Protein AF-A0A200IHY1-F1 (afdb_monomer_lite)

Sequence (81 aa):
MKKVLIKLVRILSIIAIILNVIGTSALFYIAHTHNLLGFMIQTWQNNPLNFNNSDVLIINNAIIFLVIPILLLTFVKNPKK

Radius of gyration: 16.16 Å; chains: 1; bounding box: 37×24×46 Å

Secondary structure (DSSP, 8-state):
-HHHHHHHHHHHHHHHHHHHHHHHHHHHHHHHHTT-HHHHHHHHHH-TT-TTSHHHHHHHHHHHHHHHHHHHHHHS--TT-

pLDDT: mean 90.61, std 10.1, range [48.81, 97.56]

Foldseek 3Di:
DVLVVLVVLLVVLVVLQVVLVVVLVVVLVVCVVVVNNVVLVVVCVVPLPPCVDPSSVSVVCSVCSNVVSVCSNVPSDNPVD

Structure (mmCIF, N/CA/C/O backbone):
data_AF-A0A200IHY1-F1
#
_entry.id   AF-A0A200IHY1-F1
#
loop_
_atom_site.group_PDB
_atom_site.id
_atom_site.type_symbol
_atom_site.label_atom_id
_atom_site.label_alt_id
_atom_site.label_comp_id
_atom_site.label_asym_id
_atom_site.label_entity_id
_atom_site.label_seq_id
_atom_site.pdbx_PDB_ins_code
_atom_site.Cartn_x
_atom_site.Cartn_y
_atom_site.Cartn_z
_atom_site.occupancy
_atom_site.B_iso_or_equiv
_atom_site.auth_seq_id
_atom_site.auth_comp_id
_atom_site.auth_asym_id
_atom_site.auth_atom_id
_atom_site.pdbx_PDB_model_num
ATOM 1 N N . MET A 1 1 ? -11.038 -3.626 28.938 1.00 63.72 1 MET A N 1
ATOM 2 C CA . MET A 1 1 ? -10.071 -4.167 27.950 1.00 63.72 1 MET A CA 1
ATOM 3 C C . MET A 1 1 ? -10.523 -3.989 26.496 1.00 63.72 1 MET A C 1
ATOM 5 O O . MET A 1 1 ? -9.860 -3.249 25.784 1.00 63.72 1 MET A O 1
ATOM 9 N N . LYS A 1 2 ? -11.673 -4.538 26.057 1.00 76.25 2 LYS A N 1
ATOM 10 C CA . LYS A 1 2 ? -12.147 -4.437 24.649 1.00 76.25 2 LYS A CA 1
ATOM 11 C C . LYS A 1 2 ? -12.187 -3.004 24.075 1.00 76.25 2 LYS A C 1
ATOM 13 O O . LYS A 1 2 ? -11.696 -2.773 22.980 1.00 76.25 2 LYS A O 1
ATOM 18 N N . LYS A 1 3 ? -12.687 -2.016 24.833 1.00 80.69 3 LYS A N 1
ATOM 19 C CA . LYS A 1 3 ? -12.726 -0.598 24.402 1.00 80.69 3 LYS A CA 1
ATOM 20 C C . LYS A 1 3 ? -11.336 0.028 24.207 1.00 80.69 3 LYS A C 1
ATOM 22 O O . LYS A 1 3 ? -11.174 0.877 23.339 1.00 80.69 3 LYS A O 1
ATOM 27 N N . VAL A 1 4 ? -10.353 -0.371 25.017 1.00 86.06 4 VAL A N 1
ATOM 28 C CA . VAL A 1 4 ? -8.968 0.122 24.922 1.00 86.06 4 VAL A CA 1
ATOM 29 C C . VAL A 1 4 ? -8.282 -0.500 23.709 1.00 86.06 4 VAL A C 1
ATOM 31 O O . VAL A 1 4 ? -7.699 0.225 22.913 1.00 86.06 4 VAL A O 1
ATOM 34 N N . LEU A 1 5 ? -8.456 -1.810 23.508 1.00 86.25 5 LEU A N 1
ATOM 35 C CA . LEU A 1 5 ? -7.950 -2.521 22.333 1.00 86.25 5 LEU A CA 1
ATOM 36 C C . LEU A 1 5 ? -8.496 -1.924 21.026 1.00 86.25 5 LEU A C 1
ATOM 38 O O . LEU A 1 5 ? -7.729 -1.645 20.115 1.00 86.25 5 LEU A O 1
ATOM 42 N N . ILE A 1 6 ? -9.801 -1.635 20.961 1.00 86.81 6 ILE A N 1
ATOM 43 C CA . ILE A 1 6 ? -10.421 -0.984 19.794 1.00 86.81 6 ILE A CA 1
ATOM 44 C C . ILE A 1 6 ? -9.807 0.396 19.523 1.00 86.81 6 ILE A C 1
ATOM 46 O O . ILE A 1 6 ? -9.525 0.730 18.375 1.00 86.81 6 ILE A O 1
ATOM 50 N N . LYS A 1 7 ? -9.577 1.207 20.564 1.00 87.81 7 LYS A N 1
ATOM 51 C CA . LYS A 1 7 ? -8.909 2.508 20.401 1.00 87.81 7 LYS A CA 1
ATOM 52 C C . LYS A 1 7 ? -7.487 2.343 19.860 1.00 87.81 7 LYS A C 1
ATOM 54 O O . LYS A 1 7 ? -7.123 3.067 18.940 1.00 87.81 7 LYS A O 1
ATOM 59 N N . LEU A 1 8 ? -6.724 1.385 20.388 1.00 91.31 8 LEU A N 1
ATOM 60 C CA . LEU A 1 8 ? -5.361 1.099 19.933 1.00 91.31 8 LEU A CA 1
ATOM 61 C C . LEU A 1 8 ? -5.328 0.660 18.467 1.00 91.31 8 LEU A C 1
ATOM 63 O O . LEU A 1 8 ? -4.585 1.246 17.690 1.00 91.31 8 LEU A O 1
ATOM 67 N N . VAL A 1 9 ? -6.180 -0.288 18.062 1.00 91.12 9 VAL A N 1
ATOM 68 C CA . VAL A 1 9 ? -6.269 -0.751 16.663 1.00 91.12 9 VAL A CA 1
ATOM 69 C C . VAL A 1 9 ? -6.553 0.411 15.713 1.00 91.12 9 VAL A C 1
ATOM 71 O O . VAL A 1 9 ? -5.936 0.508 14.655 1.00 91.12 9 VAL A O 1
ATOM 74 N N . ARG A 1 10 ? -7.439 1.336 16.097 1.00 90.19 10 ARG A N 1
ATOM 75 C CA . ARG A 1 10 ? -7.749 2.513 15.274 1.00 90.19 10 ARG A CA 1
ATOM 76 C C . ARG A 1 10 ? -6.571 3.474 15.158 1.00 90.19 10 ARG A C 1
ATOM 78 O O . ARG A 1 10 ? -6.294 3.938 14.059 1.00 90.19 10 ARG A O 1
ATOM 85 N N . ILE A 1 11 ? -5.873 3.751 16.259 1.00 93.50 11 ILE A N 1
ATOM 86 C CA . ILE A 1 11 ? -4.672 4.600 16.244 1.00 93.50 11 ILE A CA 1
ATOM 87 C C . ILE A 1 11 ? -3.593 3.969 15.359 1.00 93.50 11 ILE A C 1
ATOM 89 O O . ILE A 1 11 ? -3.064 4.638 14.477 1.00 93.50 11 ILE A O 1
ATOM 93 N N . LEU A 1 12 ? -3.326 2.673 15.534 1.00 94.44 12 LEU A N 1
ATOM 94 C CA . LEU A 1 12 ? -2.356 1.939 14.721 1.00 94.44 12 LEU A CA 1
ATOM 95 C C . LEU A 1 12 ? -2.742 1.925 13.239 1.00 94.44 12 LEU A C 1
ATOM 97 O O . LEU A 1 12 ? -1.873 2.087 12.392 1.00 94.44 12 LEU A O 1
ATOM 101 N N . SER A 1 13 ? -4.033 1.807 12.921 1.00 95.06 13 SER A N 1
ATOM 102 C CA . SER A 1 13 ? -4.517 1.869 11.536 1.00 95.06 13 SER A CA 1
ATOM 103 C C . SER A 1 13 ? -4.261 3.242 10.909 1.00 95.06 13 SER A C 1
ATOM 105 O O . SER A 1 13 ? -3.808 3.319 9.773 1.00 95.06 13 SER A O 1
ATOM 107 N N . ILE A 1 14 ? -4.493 4.331 11.650 1.00 94.62 14 ILE A N 1
ATOM 108 C CA . ILE A 1 14 ? -4.200 5.693 11.174 1.00 94.62 14 ILE A CA 1
ATOM 109 C C . ILE A 1 14 ? -2.695 5.869 10.941 1.00 94.62 14 ILE A C 1
ATOM 111 O O . ILE A 1 14 ? -2.297 6.366 9.890 1.00 94.62 14 ILE A O 1
ATOM 115 N N . ILE A 1 15 ? -1.861 5.426 11.886 1.00 96.00 15 ILE A N 1
ATOM 116 C CA . ILE A 1 15 ? -0.399 5.483 11.750 1.00 96.00 15 ILE A CA 1
ATOM 117 C C . ILE A 1 15 ? 0.057 4.679 10.526 1.00 96.00 15 ILE A C 1
ATOM 119 O O . ILE A 1 15 ? 0.842 5.186 9.730 1.00 96.00 15 ILE A O 1
ATOM 123 N N . ALA A 1 16 ? -0.468 3.466 10.336 1.00 95.12 16 ALA A N 1
ATOM 124 C CA . ALA A 1 16 ? -0.147 2.624 9.188 1.00 95.12 16 ALA A CA 1
ATOM 125 C C . ALA A 1 16 ? -0.507 3.297 7.854 1.00 95.12 16 ALA A C 1
ATOM 127 O O . ALA A 1 16 ? 0.300 3.264 6.932 1.00 95.12 16 ALA A O 1
ATOM 128 N N . ILE A 1 17 ? -1.665 3.965 7.764 1.00 96.12 17 ILE A N 1
ATOM 129 C CA . ILE A 1 17 ? -2.064 4.722 6.565 1.00 96.12 17 ILE A CA 1
ATOM 130 C C . ILE A 1 17 ? -1.068 5.846 6.280 1.00 96.12 17 ILE A C 1
ATOM 132 O O . ILE A 1 17 ? -0.604 5.972 5.150 1.00 96.12 17 ILE A O 1
ATOM 136 N N . ILE A 1 18 ? -0.722 6.644 7.294 1.00 96.81 18 ILE A N 1
ATOM 137 C CA . ILE A 1 18 ? 0.210 7.769 7.136 1.00 96.81 18 ILE A CA 1
ATOM 138 C C . ILE A 1 18 ? 1.578 7.264 6.669 1.00 96.81 18 ILE A C 1
ATOM 140 O O . ILE A 1 18 ? 2.123 7.778 5.692 1.00 96.81 18 ILE A O 1
ATOM 144 N N . LEU A 1 19 ? 2.114 6.237 7.333 1.00 96.88 19 LEU A N 1
ATOM 145 C CA . LEU A 1 19 ? 3.401 5.645 6.970 1.00 96.88 19 LEU A CA 1
ATOM 146 C C . LEU A 1 19 ? 3.377 5.048 5.563 1.00 96.88 19 LEU A C 1
ATOM 148 O O . LEU A 1 19 ? 4.333 5.239 4.816 1.00 96.88 19 LEU A O 1
ATOM 152 N N . ASN A 1 20 ? 2.288 4.374 5.187 1.00 96.56 20 ASN A N 1
ATOM 153 C CA . ASN A 1 20 ? 2.150 3.805 3.855 1.00 96.56 20 ASN A CA 1
ATOM 154 C C . ASN A 1 20 ? 2.142 4.904 2.787 1.00 96.56 20 ASN A C 1
ATOM 156 O O . ASN A 1 20 ? 2.947 4.841 1.870 1.00 96.56 20 ASN A O 1
ATOM 160 N N . VAL A 1 21 ? 1.335 5.960 2.947 1.00 95.88 21 VAL A N 1
ATOM 161 C CA . VAL A 1 21 ? 1.285 7.081 1.989 1.00 95.88 21 VAL A CA 1
ATOM 162 C C . VAL A 1 21 ? 2.655 7.738 1.813 1.00 95.88 21 VAL A C 1
ATOM 164 O O . VAL A 1 21 ? 3.062 8.003 0.680 1.00 95.88 21 VAL A O 1
ATOM 167 N N . ILE A 1 22 ? 3.384 7.984 2.907 1.00 97.31 22 ILE A N 1
ATOM 168 C CA . ILE A 1 22 ? 4.731 8.570 2.842 1.00 97.31 22 ILE A CA 1
ATOM 169 C C . ILE A 1 22 ? 5.688 7.610 2.124 1.00 97.31 22 ILE A C 1
ATOM 171 O O . ILE A 1 22 ? 6.381 8.017 1.190 1.00 97.31 22 ILE A O 1
ATOM 175 N N . GLY A 1 23 ? 5.698 6.337 2.525 1.00 95.25 23 GLY A N 1
ATOM 176 C CA . GLY A 1 23 ? 6.587 5.320 1.967 1.00 95.25 23 GLY A CA 1
ATOM 177 C C . GLY A 1 23 ? 6.348 5.079 0.478 1.00 95.25 23 GLY A C 1
ATOM 178 O O . GLY A 1 23 ? 7.295 5.087 -0.305 1.00 95.25 23 GLY A O 1
ATOM 179 N N . THR A 1 24 ? 5.090 4.938 0.058 1.00 95.19 24 THR A N 1
ATOM 180 C CA . THR A 1 24 ? 4.731 4.726 -1.350 1.00 95.19 24 THR A CA 1
ATOM 181 C C . THR A 1 24 ? 5.027 5.953 -2.195 1.00 95.19 24 THR A C 1
ATOM 183 O O . THR A 1 24 ? 5.539 5.810 -3.300 1.00 95.19 24 THR A O 1
ATOM 186 N N . SER A 1 25 ? 4.766 7.158 -1.675 1.00 94.69 25 SER A N 1
ATOM 187 C CA . SER A 1 25 ? 5.092 8.398 -2.390 1.00 94.69 25 SER A CA 1
ATOM 188 C C . SER A 1 25 ? 6.599 8.534 -2.598 1.00 94.69 25 SER A C 1
ATOM 190 O O . SER A 1 25 ? 7.029 8.855 -3.702 1.00 94.69 25 SER A O 1
ATOM 192 N N . ALA A 1 26 ? 7.410 8.232 -1.579 1.00 95.81 26 ALA A N 1
ATOM 193 C CA . ALA A 1 26 ? 8.866 8.251 -1.698 1.00 95.81 26 ALA A CA 1
ATOM 194 C C . ALA A 1 26 ? 9.376 7.200 -2.698 1.00 95.81 26 ALA A C 1
ATOM 196 O O . ALA A 1 26 ? 10.183 7.524 -3.568 1.00 95.81 26 ALA A O 1
ATOM 197 N N . LEU A 1 27 ? 8.872 5.963 -2.624 1.00 93.94 27 LEU A N 1
ATOM 198 C CA . LEU A 1 27 ? 9.238 4.895 -3.559 1.00 93.94 27 LEU A CA 1
ATOM 199 C C . LEU A 1 27 ? 8.872 5.247 -5.003 1.00 93.94 27 LEU A C 1
ATOM 201 O O . LEU A 1 27 ? 9.691 5.077 -5.902 1.00 93.94 27 LEU A O 1
ATOM 205 N N . PHE A 1 28 ? 7.666 5.768 -5.233 1.00 94.00 28 PHE A N 1
ATOM 206 C CA . PHE A 1 28 ? 7.218 6.141 -6.575 1.00 94.00 28 PHE A CA 1
ATOM 207 C C . PHE A 1 28 ? 7.940 7.376 -7.097 1.00 94.00 28 PHE A C 1
ATOM 209 O O . PHE A 1 28 ? 8.220 7.444 -8.291 1.00 94.00 28 PHE A O 1
ATOM 216 N N . TYR A 1 29 ? 8.303 8.314 -6.222 1.00 95.44 29 TYR A N 1
ATOM 217 C CA . TYR A 1 29 ? 9.160 9.434 -6.589 1.00 95.44 29 TYR A CA 1
ATOM 218 C C . TYR A 1 29 ? 10.543 8.950 -7.041 1.00 95.44 29 TYR A C 1
ATOM 220 O O . TYR A 1 29 ? 10.990 9.322 -8.122 1.00 95.44 29 TYR A O 1
ATOM 228 N N . ILE A 1 30 ? 11.185 8.051 -6.287 1.00 94.31 30 ILE A N 1
ATOM 229 C CA . ILE A 1 30 ? 12.475 7.459 -6.677 1.00 94.31 30 ILE A CA 1
ATOM 230 C C . ILE A 1 30 ? 12.341 6.706 -8.009 1.00 94.31 30 ILE A C 1
ATOM 232 O O . ILE A 1 30 ? 13.108 6.949 -8.944 1.00 94.31 30 ILE A O 1
ATOM 236 N N . ALA A 1 31 ? 11.323 5.853 -8.148 1.00 93.25 31 ALA A N 1
ATOM 237 C CA . ALA A 1 31 ? 11.054 5.137 -9.394 1.00 93.25 31 ALA A CA 1
ATOM 238 C C . ALA A 1 31 ? 10.810 6.093 -10.574 1.00 93.25 31 ALA A C 1
ATOM 240 O O . ALA A 1 31 ? 11.239 5.815 -11.694 1.00 93.25 31 ALA A O 1
ATOM 241 N N . HIS A 1 32 ? 10.154 7.231 -10.336 1.00 94.06 32 HIS A N 1
ATOM 242 C CA . HIS A 1 32 ? 9.951 8.264 -11.345 1.00 94.06 32 HIS A CA 1
ATOM 243 C C . HIS A 1 32 ? 11.274 8.915 -11.752 1.00 94.06 32 HIS A C 1
ATOM 245 O O . HIS A 1 32 ? 11.558 8.996 -12.943 1.00 94.06 32 HIS A O 1
ATOM 251 N N . THR A 1 33 ? 12.121 9.293 -10.788 1.00 95.31 33 THR A N 1
ATOM 252 C CA . THR A 1 33 ? 13.436 9.900 -11.069 1.00 95.31 33 THR A CA 1
ATOM 253 C C . THR A 1 33 ? 14.386 8.982 -11.843 1.00 95.31 33 THR A C 1
ATOM 255 O O . THR A 1 33 ? 15.282 9.467 -12.528 1.00 95.31 33 THR A O 1
ATOM 258 N N . HIS A 1 34 ? 14.166 7.666 -11.792 1.00 92.12 34 HIS A N 1
ATOM 259 C CA . HIS A 1 34 ? 14.909 6.675 -12.574 1.00 92.12 34 HIS A CA 1
ATOM 260 C C . HIS A 1 34 ? 14.194 6.234 -13.865 1.00 92.12 34 HIS A C 1
ATOM 262 O O . HIS A 1 34 ? 14.633 5.277 -14.497 1.00 92.12 34 HIS A O 1
ATOM 268 N N . ASN A 1 35 ? 13.104 6.898 -14.275 1.00 91.44 35 ASN A N 1
ATOM 269 C CA . ASN A 1 35 ? 12.263 6.524 -15.426 1.00 91.44 35 ASN A CA 1
ATOM 270 C C . ASN A 1 35 ? 11.683 5.092 -15.364 1.00 91.44 35 ASN A C 1
ATOM 272 O O . ASN A 1 35 ? 11.271 4.539 -16.382 1.00 91.44 35 ASN A O 1
ATOM 276 N N . LEU A 1 36 ? 11.609 4.492 -14.174 1.00 93.31 36 LEU A N 1
ATOM 277 C CA . LEU A 1 36 ? 11.108 3.131 -13.958 1.00 93.31 36 LEU A CA 1
ATOM 278 C C . LEU A 1 36 ? 9.609 3.094 -13.655 1.00 93.31 36 LEU A C 1
ATOM 280 O O . LEU A 1 36 ? 8.958 2.092 -13.934 1.00 93.31 36 LEU A O 1
ATOM 284 N N . LEU A 1 37 ? 9.039 4.184 -13.127 1.00 93.19 37 LEU A N 1
ATOM 285 C CA . LEU A 1 37 ? 7.646 4.203 -12.666 1.00 93.19 37 LEU A CA 1
ATOM 286 C C . LEU A 1 37 ? 6.650 3.768 -13.754 1.00 93.19 37 LEU A C 1
ATOM 288 O O . LEU A 1 37 ? 5.742 2.988 -13.478 1.00 93.19 37 LEU A O 1
ATOM 292 N N . GLY A 1 38 ? 6.837 4.234 -14.994 1.00 92.69 38 GLY A N 1
ATOM 293 C CA . GLY A 1 38 ? 5.979 3.853 -16.120 1.00 92.69 38 GLY A CA 1
ATOM 294 C C . GLY A 1 38 ? 6.025 2.351 -16.410 1.00 92.69 38 GLY A C 1
ATOM 295 O O . GLY A 1 38 ? 4.978 1.725 -16.560 1.00 92.69 38 GLY A O 1
ATOM 296 N N . PHE A 1 39 ? 7.222 1.758 -16.401 1.00 94.00 39 PHE A N 1
ATOM 297 C CA . PHE A 1 39 ? 7.408 0.319 -16.601 1.00 94.00 39 PHE A CA 1
ATOM 298 C C . PHE A 1 39 ? 6.816 -0.506 -15.460 1.00 94.00 39 PHE A C 1
ATOM 300 O O . PHE A 1 39 ? 6.164 -1.518 -15.716 1.00 94.00 39 PHE A O 1
ATOM 307 N N . MET A 1 40 ? 6.984 -0.058 -14.213 1.00 95.06 40 MET A N 1
ATOM 308 C CA . MET A 1 40 ? 6.392 -0.719 -13.048 1.00 95.06 40 MET A CA 1
ATOM 309 C C . MET A 1 40 ? 4.861 -0.746 -13.147 1.00 95.06 40 MET A C 1
ATOM 311 O O . MET A 1 40 ? 4.246 -1.801 -12.982 1.00 95.06 40 MET A O 1
ATOM 315 N N . ILE A 1 41 ? 4.242 0.396 -13.476 1.00 95.31 41 ILE A N 1
ATOM 316 C CA . ILE A 1 41 ? 2.786 0.501 -13.642 1.00 95.31 41 ILE A CA 1
ATOM 317 C C . ILE A 1 41 ? 2.310 -0.380 -14.799 1.00 95.31 41 ILE A C 1
ATOM 319 O O . ILE A 1 41 ? 1.346 -1.124 -14.632 1.00 95.31 41 ILE A O 1
ATOM 323 N N . GLN A 1 42 ? 2.991 -0.348 -15.946 1.00 96.50 42 GLN A N 1
ATOM 324 C CA . GLN A 1 42 ? 2.627 -1.168 -17.103 1.00 96.50 42 GLN A CA 1
ATOM 325 C C . GLN A 1 42 ? 2.734 -2.669 -16.792 1.00 96.50 42 GLN A C 1
ATOM 327 O O . GLN A 1 42 ? 1.848 -3.447 -17.143 1.00 96.50 42 GLN A O 1
ATOM 332 N N . THR A 1 43 ? 3.794 -3.080 -16.094 1.00 96.25 43 THR A N 1
ATOM 333 C CA . THR A 1 43 ? 4.005 -4.473 -15.673 1.00 96.25 43 THR A CA 1
ATOM 334 C C . THR A 1 43 ? 2.878 -4.942 -14.756 1.00 96.25 43 THR A C 1
ATOM 336 O O . THR A 1 43 ? 2.330 -6.028 -14.955 1.00 96.25 43 THR A O 1
ATOM 339 N N . TRP A 1 44 ? 2.472 -4.098 -13.805 1.00 97.12 44 TRP A N 1
ATOM 340 C CA . TRP A 1 44 ? 1.332 -4.371 -12.934 1.00 97.12 44 TRP A CA 1
ATOM 341 C C . TRP A 1 44 ? -0.003 -4.406 -13.682 1.00 97.12 44 TRP A C 1
ATOM 343 O O . TRP A 1 44 ? -0.798 -5.308 -13.440 1.00 97.12 44 TRP A O 1
ATOM 353 N N . GLN A 1 45 ? -0.244 -3.497 -14.628 1.00 96.81 45 GLN A N 1
ATOM 354 C CA . GLN A 1 45 ? -1.472 -3.487 -15.434 1.00 96.81 45 GLN A CA 1
ATOM 355 C C . GLN A 1 45 ? -1.612 -4.738 -16.308 1.00 96.81 45 GLN A C 1
ATOM 357 O O . GLN A 1 45 ? -2.715 -5.262 -16.452 1.00 96.81 45 GLN A O 1
ATOM 362 N N . ASN A 1 46 ? -0.504 -5.230 -16.866 1.00 97.56 46 ASN A N 1
ATOM 363 C CA . ASN A 1 46 ? -0.506 -6.418 -17.716 1.00 97.56 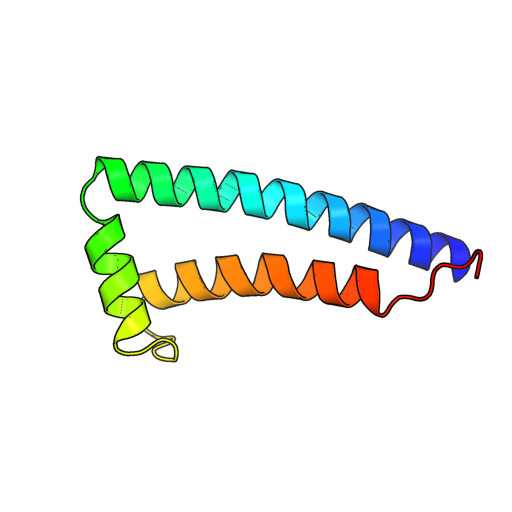46 ASN A CA 1
ATOM 364 C C . ASN A 1 46 ? -0.848 -7.693 -16.933 1.00 97.56 46 ASN A C 1
ATOM 366 O O . ASN A 1 46 ? -1.569 -8.550 -17.443 1.00 97.56 46 ASN A O 1
ATOM 370 N N . ASN A 1 47 ? -0.319 -7.845 -15.713 1.00 96.31 47 ASN A N 1
ATOM 371 C CA . ASN A 1 47 ? -0.659 -8.972 -14.847 1.00 96.31 47 ASN A CA 1
ATOM 372 C C . ASN A 1 47 ? -0.496 -8.626 -13.352 1.00 96.31 47 ASN A C 1
ATOM 374 O O . ASN A 1 47 ? 0.552 -8.913 -12.762 1.00 96.31 47 ASN A O 1
ATOM 378 N N . PRO A 1 48 ? -1.544 -8.094 -12.698 1.00 94.56 48 PRO A N 1
ATOM 379 C CA . PRO A 1 48 ? -1.478 -7.688 -11.293 1.00 94.56 48 PRO A CA 1
ATOM 380 C C . PRO A 1 48 ? -1.410 -8.882 -10.327 1.00 94.56 48 PRO A C 1
ATOM 382 O O . PRO A 1 48 ? -1.127 -8.704 -9.144 1.00 94.56 48 PRO A O 1
ATOM 385 N N . LEU A 1 49 ? -1.652 -10.104 -10.815 1.00 95.69 49 LEU A N 1
ATOM 386 C CA . LEU A 1 49 ? -1.589 -11.345 -10.038 1.00 95.69 49 LEU A CA 1
ATOM 387 C C . LEU A 1 49 ? -0.267 -12.102 -10.242 1.00 95.69 49 LEU A C 1
ATOM 389 O O . LEU A 1 49 ? -0.102 -13.207 -9.725 1.00 95.69 49 LEU A O 1
ATOM 393 N N . ASN A 1 50 ? 0.696 -11.527 -10.970 1.00 95.56 50 ASN A N 1
ATOM 394 C CA . ASN A 1 50 ? 2.030 -12.103 -11.099 1.00 95.56 50 ASN A CA 1
ATOM 395 C C . ASN A 1 50 ? 2.869 -11.845 -9.839 1.00 95.56 50 ASN A C 1
ATOM 397 O O . ASN A 1 50 ? 3.767 -11.004 -9.827 1.00 95.56 50 ASN A O 1
ATOM 401 N N . PHE A 1 51 ? 2.597 -12.603 -8.778 1.00 91.12 51 PHE A N 1
ATOM 402 C CA . PHE A 1 51 ? 3.284 -12.478 -7.489 1.00 91.12 51 PHE A CA 1
ATOM 403 C C . PHE A 1 51 ? 4.778 -12.841 -7.527 1.00 91.12 51 PHE A C 1
ATOM 405 O O . PHE A 1 51 ? 5.469 -12.627 -6.539 1.00 91.12 51 PHE A O 1
ATOM 412 N N . ASN A 1 52 ? 5.294 -13.359 -8.646 1.00 94.31 52 ASN A N 1
ATOM 413 C CA . ASN A 1 52 ? 6.727 -13.609 -8.821 1.00 94.31 52 ASN A CA 1
ATOM 414 C C . ASN A 1 52 ? 7.491 -12.360 -9.298 1.00 94.31 52 ASN A C 1
ATOM 416 O O . ASN A 1 52 ? 8.719 -12.343 -9.247 1.00 94.31 52 ASN A O 1
ATOM 420 N N . ASN A 1 53 ? 6.794 -11.324 -9.779 1.00 96.00 53 ASN A N 1
ATOM 421 C CA . ASN A 1 53 ? 7.415 -10.082 -10.231 1.00 96.00 53 ASN A CA 1
ATOM 422 C C . ASN A 1 53 ? 7.517 -9.063 -9.080 1.00 96.00 53 ASN A C 1
ATOM 424 O O . ASN A 1 53 ? 6.535 -8.776 -8.394 1.00 96.00 53 ASN A O 1
ATOM 428 N N . SER A 1 54 ? 8.708 -8.487 -8.892 1.00 93.81 54 SER A N 1
ATOM 429 C CA . SER A 1 54 ? 8.993 -7.533 -7.815 1.00 93.81 54 SER A CA 1
ATOM 430 C C . SER A 1 54 ? 8.158 -6.256 -7.896 1.00 93.81 54 SER A C 1
ATOM 432 O O . SER A 1 54 ? 7.671 -5.786 -6.871 1.00 93.81 54 SER A O 1
ATOM 434 N N . ASP A 1 55 ? 7.946 -5.712 -9.091 1.00 93.69 55 ASP A N 1
ATOM 435 C CA . ASP A 1 55 ? 7.214 -4.456 -9.287 1.00 93.69 55 ASP A CA 1
ATOM 436 C C . ASP A 1 55 ? 5.729 -4.647 -8.977 1.00 93.69 55 ASP A C 1
ATOM 438 O O . ASP A 1 55 ? 5.108 -3.824 -8.298 1.00 93.69 55 ASP A O 1
ATOM 442 N N . VAL A 1 56 ? 5.185 -5.794 -9.397 1.00 95.94 56 VAL A N 1
ATOM 443 C CA . VAL A 1 56 ? 3.817 -6.213 -9.074 1.00 95.94 56 VAL A CA 1
ATOM 444 C C . VAL A 1 56 ? 3.642 -6.356 -7.565 1.00 95.94 56 VAL A C 1
ATOM 446 O O . VAL A 1 56 ? 2.666 -5.850 -7.010 1.00 95.94 56 VAL A O 1
ATOM 449 N N . LEU A 1 57 ? 4.598 -6.992 -6.880 1.00 95.44 57 LEU A N 1
ATOM 450 C CA . LEU A 1 57 ? 4.575 -7.131 -5.423 1.00 95.44 57 LEU A CA 1
ATOM 451 C C . LEU A 1 57 ? 4.643 -5.779 -4.707 1.00 95.44 57 LEU A C 1
ATOM 453 O O . LEU A 1 57 ? 3.898 -5.571 -3.751 1.00 95.44 57 LEU A O 1
ATOM 457 N N . ILE A 1 58 ? 5.498 -4.858 -5.158 1.00 94.19 58 ILE A N 1
ATOM 458 C CA . ILE A 1 58 ? 5.623 -3.518 -4.565 1.00 94.19 58 ILE A CA 1
ATOM 459 C C . ILE A 1 58 ? 4.285 -2.774 -4.646 1.00 94.19 58 ILE A C 1
ATOM 461 O O . ILE A 1 58 ? 3.807 -2.261 -3.631 1.00 94.19 58 ILE A O 1
ATOM 465 N N . ILE A 1 59 ? 3.651 -2.758 -5.822 1.00 95.62 59 ILE A N 1
ATOM 466 C CA . ILE A 1 59 ? 2.368 -2.070 -6.027 1.00 95.62 59 ILE A CA 1
ATOM 467 C C . ILE A 1 59 ? 1.242 -2.759 -5.241 1.00 95.62 59 ILE A C 1
ATOM 469 O O . ILE A 1 59 ? 0.460 -2.088 -4.565 1.00 95.62 59 ILE A O 1
ATOM 473 N N . ASN A 1 60 ? 1.180 -4.092 -5.249 1.00 96.06 60 ASN A N 1
ATOM 474 C CA . ASN A 1 60 ? 0.178 -4.832 -4.481 1.00 96.06 60 ASN A CA 1
ATOM 475 C C . ASN A 1 60 ? 0.319 -4.591 -2.976 1.00 96.06 60 ASN A C 1
ATOM 477 O O . ASN A 1 60 ? -0.680 -4.356 -2.297 1.00 96.06 60 ASN A O 1
ATOM 481 N N . ASN A 1 61 ? 1.546 -4.587 -2.453 1.00 93.88 61 ASN A N 1
ATOM 482 C CA . ASN A 1 61 ? 1.794 -4.289 -1.047 1.00 93.88 61 ASN A CA 1
ATOM 483 C C . ASN A 1 61 ? 1.370 -2.856 -0.709 1.00 93.88 61 ASN A C 1
ATOM 485 O O . ASN A 1 61 ? 0.640 -2.666 0.262 1.00 93.88 61 ASN A O 1
ATOM 489 N N . ALA A 1 62 ? 1.732 -1.867 -1.532 1.00 94.75 62 ALA A N 1
ATOM 490 C CA . ALA A 1 62 ? 1.292 -0.481 -1.360 1.00 94.75 62 ALA A CA 1
ATOM 491 C C . ALA A 1 62 ? -0.240 -0.367 -1.231 1.00 94.75 62 ALA A C 1
ATOM 493 O O . ALA A 1 62 ? -0.747 0.326 -0.346 1.00 94.75 62 ALA A O 1
ATOM 494 N N . ILE A 1 63 ? -0.984 -1.098 -2.068 1.00 95.06 63 ILE A N 1
ATOM 495 C CA . ILE A 1 63 ? -2.451 -1.141 -2.027 1.00 95.06 63 ILE A CA 1
ATOM 496 C C . ILE A 1 63 ? -2.945 -1.846 -0.757 1.00 95.06 63 ILE A C 1
ATOM 498 O O . ILE A 1 63 ? -3.771 -1.296 -0.029 1.00 95.06 63 ILE A O 1
ATOM 502 N N . ILE A 1 64 ? -2.445 -3.044 -0.453 1.00 94.44 64 ILE A N 1
ATOM 503 C CA . ILE A 1 64 ? -2.910 -3.859 0.681 1.00 94.44 64 ILE A CA 1
ATOM 504 C C . ILE A 1 64 ? -2.674 -3.141 2.014 1.00 94.44 64 ILE A C 1
ATOM 506 O O . ILE A 1 64 ? -3.584 -3.072 2.848 1.00 94.44 64 ILE A O 1
ATOM 510 N N . PHE A 1 65 ? -1.489 -2.552 2.197 1.00 93.31 65 PHE A N 1
ATOM 511 C CA . PHE A 1 65 ? -1.146 -1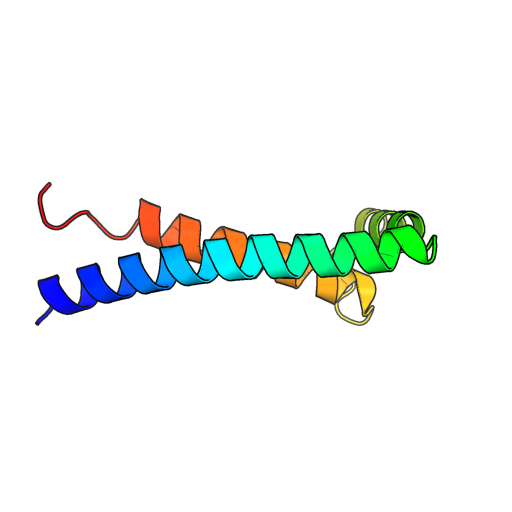.786 3.396 1.00 93.31 65 PHE A CA 1
ATOM 512 C C . PHE A 1 65 ? -1.968 -0.500 3.544 1.00 93.31 65 PHE A C 1
ATOM 514 O O . PHE A 1 65 ? -2.015 0.061 4.637 1.00 93.31 65 PHE A O 1
ATOM 521 N N . LEU A 1 66 ? 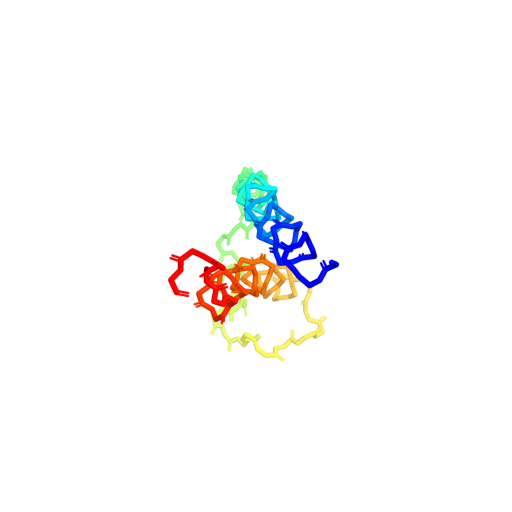-2.658 -0.043 2.493 1.00 94.69 66 LEU A N 1
ATOM 522 C CA . LEU A 1 66 ? -3.620 1.056 2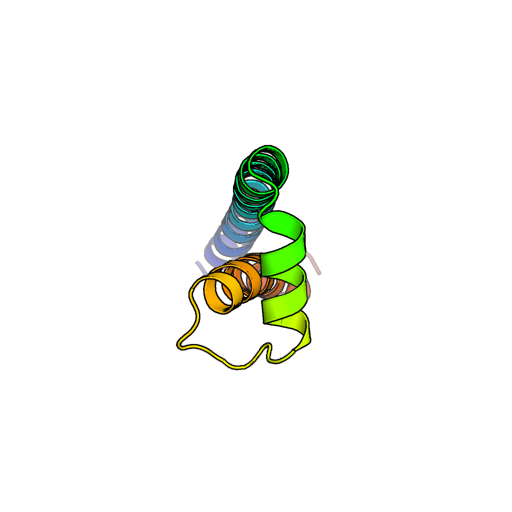.570 1.00 94.69 66 LEU A CA 1
ATOM 523 C C . LEU A 1 66 ? -5.028 0.537 2.873 1.00 94.69 66 LEU A C 1
ATOM 525 O O . LEU A 1 66 ? -5.706 1.031 3.775 1.00 94.69 66 LEU A O 1
ATOM 529 N N . VAL A 1 67 ? -5.463 -0.476 2.125 1.00 95.25 67 VAL A N 1
ATOM 530 C C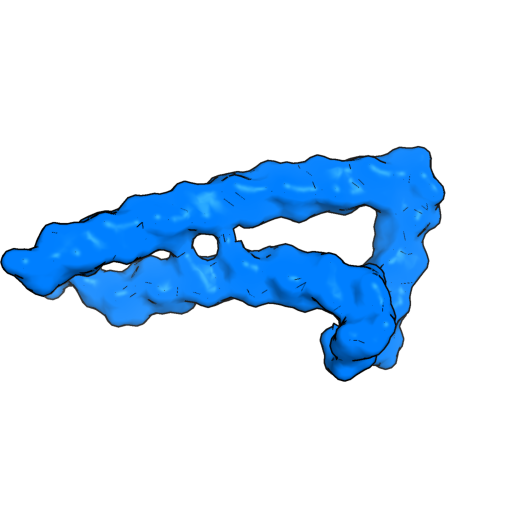A . VAL A 1 67 ? -6.833 -0.994 2.158 1.00 95.25 67 VAL A CA 1
ATOM 531 C C . VAL A 1 67 ? -7.141 -1.658 3.497 1.00 95.25 67 VAL A C 1
ATOM 533 O O . VAL A 1 67 ? -8.180 -1.360 4.083 1.00 95.25 67 VAL A O 1
ATOM 536 N N . ILE A 1 68 ? -6.252 -2.505 4.031 1.00 94.56 68 ILE A N 1
ATOM 537 C CA . ILE A 1 68 ? -6.512 -3.227 5.289 1.00 94.56 68 ILE A CA 1
ATOM 538 C C . ILE A 1 68 ? -6.784 -2.258 6.455 1.00 94.56 68 ILE A C 1
ATOM 540 O O . ILE A 1 68 ? -7.830 -2.395 7.096 1.00 94.56 68 ILE A O 1
ATOM 544 N N . PRO A 1 69 ? -5.933 -1.251 6.736 1.00 93.88 69 PRO A N 1
ATOM 545 C CA . PRO A 1 69 ? -6.222 -0.264 7.774 1.00 93.88 69 PRO A CA 1
ATOM 546 C C . PRO A 1 69 ? -7.536 0.499 7.572 1.00 93.88 69 PRO A C 1
ATOM 548 O O . PRO A 1 69 ? -8.244 0.760 8.544 1.00 93.88 69 PRO A O 1
ATOM 551 N N . ILE A 1 70 ? -7.900 0.835 6.331 1.00 93.44 70 ILE A N 1
ATOM 552 C CA . ILE A 1 70 ? -9.170 1.516 6.029 1.00 93.44 70 ILE A CA 1
ATOM 553 C C . ILE A 1 70 ? -10.363 0.601 6.332 1.00 93.44 70 ILE A C 1
ATOM 555 O O . ILE A 1 70 ? -11.336 1.037 6.957 1.00 93.44 70 ILE A O 1
ATOM 559 N N . LEU A 1 71 ? -10.289 -0.677 5.952 1.00 92.88 71 LEU A N 1
ATOM 560 C CA . LEU A 1 71 ? -11.314 -1.666 6.290 1.00 92.88 71 LEU A CA 1
ATOM 561 C C . LEU A 1 71 ? -11.423 -1.836 7.814 1.00 92.88 71 LEU A C 1
ATOM 563 O O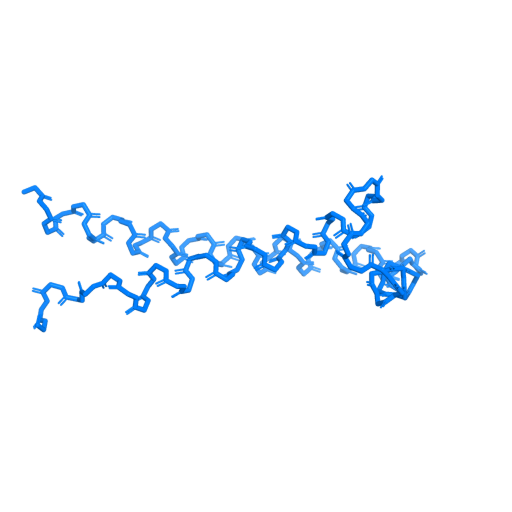 . LEU A 1 71 ? -12.521 -1.825 8.367 1.00 92.88 71 LEU A O 1
ATOM 567 N N . LEU A 1 72 ? -10.299 -1.894 8.531 1.00 91.50 72 LEU A N 1
ATOM 568 C CA . LEU A 1 72 ? -10.314 -1.932 9.996 1.00 91.50 72 LEU A CA 1
ATOM 569 C C . LEU A 1 72 ? -10.983 -0.684 10.588 1.00 91.50 72 LEU A C 1
ATOM 571 O O . LEU A 1 72 ? -11.805 -0.804 11.493 1.00 91.50 72 LEU A O 1
ATOM 575 N N . LEU A 1 73 ? -10.702 0.511 10.070 1.00 89.81 73 LEU A N 1
ATOM 576 C CA . LEU A 1 73 ? -11.324 1.747 10.555 1.00 89.81 73 LEU A CA 1
ATOM 577 C C . LEU A 1 73 ? -12.828 1.834 10.266 1.00 89.81 73 LEU A C 1
ATOM 579 O O . LEU A 1 73 ? -13.551 2.455 11.049 1.00 89.81 73 LEU A O 1
ATOM 583 N N . THR A 1 74 ? -13.294 1.234 9.171 1.00 86.06 74 THR A N 1
ATOM 584 C CA . THR A 1 74 ? -14.712 1.234 8.775 1.00 86.06 74 THR A CA 1
ATOM 585 C C . THR A 1 74 ? -15.521 0.165 9.511 1.00 86.06 74 THR A C 1
ATOM 587 O O . THR A 1 74 ? -16.616 0.461 9.993 1.00 86.06 74 THR A O 1
ATOM 590 N N . PHE A 1 75 ? -14.987 -1.050 9.662 1.00 83.50 75 PHE A N 1
ATOM 591 C CA . PHE A 1 75 ? -15.701 -2.171 10.286 1.00 83.50 75 PHE A CA 1
ATOM 592 C C . PHE A 1 75 ? -15.552 -2.243 11.808 1.00 83.50 75 PHE A C 1
ATOM 594 O O . PHE A 1 75 ? -16.452 -2.746 12.491 1.00 83.50 75 PHE A O 1
ATOM 601 N N . VAL A 1 76 ? -14.457 -1.731 12.381 1.00 77.06 76 VAL A N 1
ATOM 602 C CA . VAL A 1 76 ? -14.307 -1.683 13.839 1.00 77.06 76 VAL A CA 1
ATOM 603 C C . VAL A 1 76 ? -15.219 -0.583 14.385 1.00 77.06 76 VAL A C 1
ATOM 605 O O . VAL A 1 76 ? -14.876 0.602 14.395 1.00 77.06 76 VAL A O 1
ATOM 608 N N . LYS A 1 77 ? -16.407 -0.999 14.852 1.00 64.38 77 LYS A N 1
ATOM 609 C CA . LYS A 1 77 ? -17.438 -0.117 15.419 1.00 64.38 77 LYS A CA 1
ATOM 610 C C . LYS A 1 77 ? -16.827 0.880 16.402 1.00 64.38 77 LYS A C 1
ATOM 612 O O . LYS A 1 77 ? -16.106 0.520 17.336 1.00 64.38 77 LYS A O 1
ATOM 617 N N . ASN A 1 78 ? -17.149 2.153 16.195 1.00 60.31 78 ASN A N 1
ATOM 618 C CA . ASN A 1 78 ? -16.738 3.219 17.089 1.00 60.31 78 ASN A CA 1
ATOM 619 C C . ASN A 1 78 ? -17.395 2.976 18.459 1.00 60.31 78 ASN A C 1
ATOM 621 O O . ASN A 1 78 ? -18.614 3.016 18.522 1.00 60.31 78 ASN A O 1
ATOM 625 N N . PRO A 1 79 ? -16.650 2.780 19.563 1.00 57.28 79 PRO A N 1
ATOM 626 C CA . PRO A 1 79 ? -17.229 2.415 20.863 1.00 57.28 79 PRO A CA 1
ATOM 627 C C . PRO A 1 79 ? -18.097 3.517 21.507 1.00 57.28 79 PRO A C 1
ATOM 629 O O . PRO A 1 79 ? -18.526 3.357 22.649 1.00 57.28 79 PRO A O 1
ATOM 632 N N . LYS A 1 80 ? -18.282 4.649 20.813 1.00 55.34 80 LYS A N 1
ATOM 633 C CA . LYS A 1 80 ? -19.177 5.759 21.165 1.00 55.34 80 LYS A CA 1
ATOM 634 C C . LYS A 1 80 ? -20.507 5.747 20.383 1.00 55.34 80 LYS A C 1
ATOM 636 O O . LYS A 1 80 ? -21.350 6.580 20.691 1.00 55.34 80 LYS A O 1
ATOM 641 N N . LYS A 1 81 ? -20.662 4.883 19.373 1.00 48.81 81 LYS A N 1
ATOM 642 C CA . LYS A 1 81 ? -21.919 4.625 18.655 1.00 48.81 81 LYS A CA 1
ATOM 643 C C . LYS A 1 81 ? -22.456 3.254 19.043 1.00 48.81 81 LYS A C 1
ATOM 645 O O . LYS A 1 81 ? -21.620 2.346 19.259 1.00 48.81 81 LYS A O 1
#